Protein AF-A0A7V0U1D7-F1 (afdb_monomer_lite)

Structure (mmCIF, N/CA/C/O backbone):
data_AF-A0A7V0U1D7-F1
#
_entry.id   AF-A0A7V0U1D7-F1
#
loop_
_atom_site.group_PDB
_atom_site.id
_atom_site.type_symbol
_atom_site.label_atom_id
_atom_site.label_alt_id
_atom_site.label_comp_id
_atom_site.label_asym_id
_atom_site.label_entity_id
_atom_site.label_seq_id
_atom_site.pdbx_PDB_ins_code
_atom_site.Cartn_x
_atom_site.Cartn_y
_atom_site.Cartn_z
_atom_site.occupancy
_atom_site.B_iso_or_equiv
_atom_site.auth_seq_id
_atom_site.auth_comp_id
_atom_site.auth_asym_id
_atom_site.auth_atom_id
_atom_site.pdbx_PDB_model_num
ATOM 1 N N . SER A 1 1 ? 16.758 -26.543 -5.960 1.00 43.03 1 SER A N 1
ATOM 2 C CA . SER A 1 1 ? 15.702 -25.548 -5.687 1.00 43.03 1 SER A CA 1
ATOM 3 C C . SER A 1 1 ? 16.330 -24.186 -5.452 1.00 43.03 1 SER A C 1
ATOM 5 O O . SER A 1 1 ? 16.942 -23.992 -4.414 1.00 43.03 1 SER A O 1
ATOM 7 N N . LYS A 1 2 ? 16.278 -23.259 -6.418 1.00 46.38 2 LYS A N 1
ATOM 8 C CA . LYS A 1 2 ? 16.862 -21.916 -6.247 1.00 46.38 2 LYS A CA 1
ATOM 9 C C . LYS A 1 2 ? 15.812 -21.000 -5.613 1.00 46.38 2 LYS A C 1
ATOM 11 O O . LYS A 1 2 ? 15.159 -20.220 -6.292 1.00 46.38 2 LYS A O 1
ATOM 16 N N . VAL A 1 3 ? 15.582 -21.183 -4.317 1.00 53.50 3 VAL A N 1
ATOM 17 C CA . VAL A 1 3 ? 14.797 -20.245 -3.507 1.00 53.50 3 VAL A CA 1
ATOM 18 C C . VAL A 1 3 ? 15.775 -19.194 -2.997 1.00 53.50 3 VAL A C 1
ATOM 20 O O . VAL A 1 3 ? 16.660 -19.526 -2.218 1.00 53.50 3 VAL A O 1
ATOM 23 N N . GLY A 1 4 ? 15.656 -17.955 -3.479 1.00 55.41 4 GLY A N 1
ATOM 24 C CA . GLY A 1 4 ? 16.459 -16.837 -2.970 1.00 55.41 4 GLY A CA 1
ATOM 25 C C . GLY A 1 4 ? 16.915 -15.829 -4.022 1.00 55.41 4 GLY A C 1
ATOM 26 O O . GLY A 1 4 ? 18.087 -15.472 -4.047 1.00 55.41 4 GLY A O 1
ATOM 27 N N . GLY A 1 5 ? 16.022 -15.371 -4.903 1.00 61.75 5 GLY A N 1
ATOM 28 C CA . GLY A 1 5 ? 16.271 -14.105 -5.597 1.00 61.75 5 GLY A CA 1
ATOM 29 C C . GLY A 1 5 ? 16.105 -12.960 -4.598 1.00 61.75 5 GLY A C 1
ATOM 30 O O . GLY A 1 5 ? 15.133 -12.968 -3.841 1.00 61.75 5 GLY A O 1
ATOM 31 N N . ALA A 1 6 ? 17.041 -12.009 -4.568 1.00 73.31 6 ALA A N 1
ATOM 32 C CA . ALA A 1 6 ? 16.886 -10.792 -3.780 1.00 73.31 6 ALA A CA 1
ATOM 33 C C . ALA A 1 6 ? 15.546 -10.130 -4.144 1.00 73.31 6 ALA A C 1
ATOM 35 O O . ALA A 1 6 ? 15.253 -9.913 -5.322 1.00 73.31 6 ALA A O 1
ATOM 36 N N . ILE A 1 7 ? 14.700 -9.869 -3.143 1.00 79.25 7 ILE A N 1
ATOM 37 C CA . ILE A 1 7 ? 13.484 -9.091 -3.367 1.00 79.25 7 ILE A CA 1
ATOM 38 C C . ILE A 1 7 ? 13.925 -7.643 -3.536 1.00 79.25 7 ILE A C 1
ATOM 40 O O . ILE A 1 7 ? 14.232 -6.947 -2.568 1.00 79.25 7 ILE A O 1
ATOM 44 N N . GLU A 1 8 ? 13.979 -7.218 -4.792 1.00 86.50 8 GLU A N 1
ATOM 45 C CA . GLU A 1 8 ? 14.279 -5.844 -5.163 1.00 86.50 8 GLU A CA 1
ATOM 46 C C . GLU A 1 8 ? 13.193 -4.891 -4.649 1.00 86.50 8 GLU A C 1
ATOM 48 O O . GLU A 1 8 ? 12.036 -5.266 -4.421 1.00 86.50 8 GLU A O 1
ATOM 53 N N . LYS A 1 9 ? 13.547 -3.609 -4.504 1.00 90.38 9 LYS A N 1
ATOM 54 C CA . LYS A 1 9 ? 12.571 -2.566 -4.167 1.00 90.38 9 LYS A CA 1
ATOM 55 C C . LYS A 1 9 ? 11.443 -2.575 -5.196 1.00 90.38 9 LYS A C 1
ATOM 57 O O . LYS A 1 9 ? 11.699 -2.550 -6.397 1.00 90.38 9 LYS A O 1
ATOM 62 N N . CYS A 1 10 ? 10.194 -2.498 -4.738 1.00 89.94 10 CYS A N 1
ATOM 63 C CA . CYS A 1 10 ? 9.017 -2.526 -5.615 1.00 89.94 10 CYS A CA 1
ATOM 64 C C . CYS A 1 10 ? 9.107 -1.486 -6.747 1.00 89.94 10 CYS A C 1
ATOM 66 O O . CYS A 1 10 ? 8.720 -1.759 -7.882 1.00 89.94 10 CYS A O 1
ATOM 68 N N . SER A 1 11 ? 9.657 -0.306 -6.445 1.00 89.00 11 SER A N 1
ATOM 69 C CA . SER A 1 11 ? 9.841 0.805 -7.383 1.00 89.00 11 SER A CA 1
ATOM 70 C C . SER A 1 11 ? 10.869 0.551 -8.489 1.00 89.00 11 SER A C 1
ATOM 72 O O . SER A 1 11 ? 10.860 1.282 -9.477 1.00 89.00 11 SER A O 1
ATOM 74 N N . ALA A 1 12 ? 11.719 -0.476 -8.373 1.00 91.31 12 ALA A N 1
ATOM 75 C CA . ALA A 1 12 ? 12.638 -0.868 -9.441 1.00 91.31 12 ALA A CA 1
ATOM 76 C C . ALA A 1 12 ? 11.872 -1.306 -10.703 1.00 91.31 12 ALA A C 1
ATOM 78 O O . ALA A 1 12 ? 12.273 -0.994 -11.823 1.00 91.31 12 ALA A O 1
ATOM 79 N N . CYS A 1 13 ? 10.723 -1.963 -10.509 1.00 90.31 13 CYS A N 1
ATOM 80 C CA . CYS A 1 13 ? 9.864 -2.465 -11.582 1.00 90.31 13 CYS A CA 1
ATOM 81 C C . CYS A 1 13 ? 8.549 -1.680 -11.715 1.00 90.31 13 CYS A C 1
ATOM 83 O O . CYS A 1 13 ? 8.071 -1.469 -12.827 1.00 90.31 13 CYS A O 1
ATOM 85 N N . HIS A 1 14 ? 7.961 -1.241 -10.599 1.00 92.94 14 HIS A N 1
ATOM 86 C CA . HIS A 1 14 ? 6.710 -0.482 -10.559 1.00 92.94 14 HIS A CA 1
ATOM 87 C C . HIS A 1 14 ? 7.013 1.014 -10.485 1.00 92.94 14 HIS A C 1
ATOM 89 O O . HIS A 1 14 ? 6.992 1.608 -9.408 1.00 92.94 14 HIS A O 1
ATOM 95 N N . LYS A 1 15 ? 7.346 1.617 -11.628 1.00 92.88 15 LYS A N 1
ATOM 96 C CA . LYS A 1 15 ? 7.701 3.042 -11.738 1.00 92.88 15 LYS A CA 1
ATOM 97 C C . LYS A 1 15 ? 6.479 3.953 -11.564 1.00 92.88 15 LYS A C 1
ATOM 99 O O . LYS A 1 15 ? 5.362 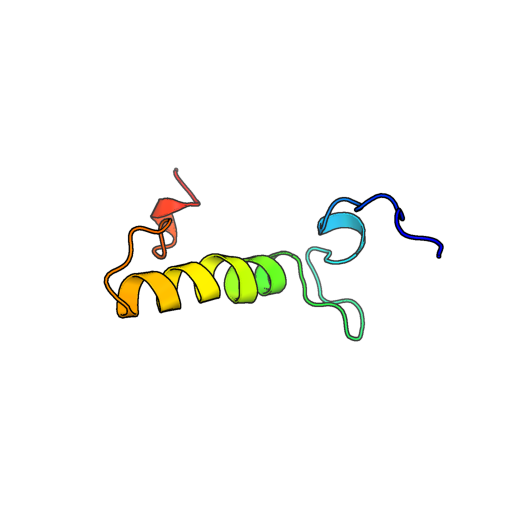3.477 -11.385 1.00 92.88 15 LYS A O 1
ATOM 104 N N . ALA A 1 16 ? 6.682 5.272 -11.578 1.00 91.12 16 ALA A N 1
ATOM 105 C CA . ALA A 1 16 ? 5.587 6.242 -11.444 1.00 91.12 16 ALA A CA 1
ATOM 106 C C . ALA A 1 16 ? 4.502 6.047 -12.517 1.00 91.12 16 ALA A C 1
ATOM 108 O O . ALA A 1 16 ? 3.308 6.103 -12.221 1.00 91.12 16 ALA A O 1
ATOM 109 N N . GLU A 1 17 ? 4.932 5.739 -13.736 1.00 91.38 17 GLU A N 1
ATOM 110 C CA . GLU A 1 17 ? 4.070 5.376 -14.853 1.00 91.38 17 GLU A CA 1
ATOM 111 C C . GLU A 1 17 ? 4.055 3.859 -15.060 1.00 91.38 17 GLU A C 1
ATOM 113 O O . GLU A 1 17 ? 4.920 3.128 -14.568 1.00 91.38 17 GLU A O 1
ATOM 118 N N . LYS A 1 18 ? 3.029 3.373 -15.762 1.00 86.75 18 LYS A N 1
ATOM 119 C CA . LYS A 1 18 ? 2.921 1.954 -16.110 1.00 86.75 18 LYS A CA 1
ATOM 120 C C . LYS A 1 18 ? 3.959 1.596 -17.164 1.00 86.75 18 LYS A C 1
ATOM 122 O O . LYS A 1 18 ? 4.185 2.358 -18.095 1.00 86.75 18 LYS A O 1
ATOM 127 N N . ASP A 1 19 ? 4.514 0.399 -17.038 1.00 88.88 19 ASP A N 1
ATOM 128 C CA . ASP A 1 19 ? 5.470 -0.154 -17.994 1.00 88.88 19 ASP A CA 1
ATOM 129 C C . ASP A 1 19 ? 4.957 -1.511 -18.483 1.00 88.88 19 ASP A C 1
ATOM 131 O O . ASP A 1 19 ? 5.064 -2.538 -17.802 1.00 88.88 19 ASP A O 1
ATOM 135 N N . GLY A 1 20 ? 4.302 -1.502 -19.645 1.00 88.56 20 GLY A N 1
ATOM 136 C CA . GLY A 1 20 ? 3.639 -2.677 -20.205 1.00 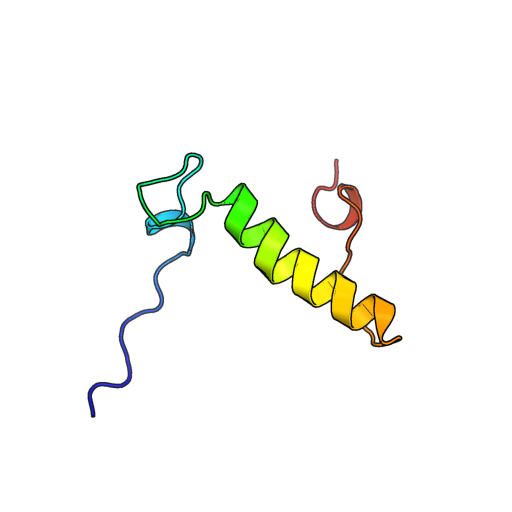88.56 20 GLY A CA 1
ATOM 137 C C . GLY A 1 20 ? 2.632 -3.294 -19.229 1.00 88.56 20 GLY A C 1
ATOM 138 O O . GLY A 1 20 ? 1.653 -2.665 -18.830 1.00 88.56 20 GLY A O 1
ATOM 139 N N . LYS A 1 21 ? 2.874 -4.548 -18.832 1.00 88.62 21 LYS A N 1
ATOM 140 C CA . LYS A 1 21 ? 2.013 -5.285 -17.888 1.00 88.62 21 LYS A CA 1
ATOM 141 C C . LYS A 1 21 ? 2.274 -4.933 -16.416 1.00 88.62 21 LYS A C 1
ATOM 143 O O . LYS A 1 21 ? 1.540 -5.394 -15.543 1.00 88.62 21 LYS A O 1
ATOM 148 N N . LYS A 1 22 ? 3.309 -4.142 -16.113 1.00 90.94 22 LYS A N 1
ATOM 149 C CA . LYS A 1 22 ? 3.660 -3.757 -14.742 1.00 90.94 22 LYS A CA 1
ATOM 150 C C . LYS A 1 22 ? 2.791 -2.581 -14.308 1.00 90.94 22 LYS A C 1
ATOM 152 O O . LYS A 1 22 ? 2.717 -1.554 -14.982 1.00 90.94 22 LYS A O 1
ATOM 157 N N . LEU A 1 23 ? 2.140 -2.725 -13.155 1.00 93.12 23 LEU A N 1
ATOM 158 C CA . LEU A 1 23 ? 1.412 -1.623 -12.526 1.00 93.12 23 LEU A CA 1
ATOM 159 C C . LEU A 1 23 ? 2.371 -0.476 -12.189 1.00 93.12 23 LEU A C 1
ATOM 161 O O . LEU A 1 23 ? 3.538 -0.721 -11.885 1.00 93.12 23 LEU A O 1
ATOM 165 N N . SER A 1 24 ? 1.873 0.757 -12.175 1.00 95.44 24 SER A N 1
ATOM 166 C CA . SER A 1 24 ? 2.628 1.862 -11.589 1.00 95.44 24 SER A CA 1
ATOM 167 C C . SER A 1 24 ? 2.790 1.659 -10.080 1.00 95.44 24 SER A C 1
ATOM 169 O O . SER A 1 24 ? 2.006 0.935 -9.462 1.00 95.44 24 SER A O 1
ATOM 171 N N . SER A 1 25 ? 3.758 2.331 -9.460 1.00 94.25 25 SER A N 1
ATOM 172 C CA . SER A 1 25 ? 3.958 2.352 -8.004 1.00 94.25 25 SER A CA 1
ATOM 173 C C . SER A 1 25 ? 2.669 2.708 -7.267 1.00 94.25 25 SER A C 1
ATOM 175 O O . SER A 1 25 ? 2.284 2.033 -6.309 1.00 94.25 25 SER A O 1
ATOM 177 N N . LYS A 1 26 ? 1.966 3.736 -7.759 1.00 94.25 26 LYS A N 1
ATOM 178 C CA . LYS A 1 26 ? 0.683 4.184 -7.220 1.00 94.25 26 LYS A CA 1
ATOM 179 C C . LYS A 1 26 ? -0.363 3.075 -7.289 1.00 94.25 26 LYS A C 1
ATOM 181 O O . LYS A 1 26 ? -1.010 2.802 -6.280 1.00 94.25 26 LYS A O 1
ATOM 186 N N . ASP A 1 27 ? -0.545 2.441 -8.445 1.00 95.44 27 ASP A N 1
ATOM 187 C CA . ASP A 1 27 ? -1.561 1.397 -8.602 1.00 95.44 27 ASP A CA 1
ATOM 188 C C . ASP A 1 27 ? -1.201 0.140 -7.813 1.00 95.44 27 ASP A C 1
ATOM 190 O O . ASP A 1 27 ? -2.075 -0.441 -7.174 1.00 95.44 27 ASP A O 1
ATOM 194 N N . ALA A 1 28 ? 0.073 -0.258 -7.815 1.00 94.81 28 ALA A N 1
ATOM 195 C CA . ALA A 1 28 ? 0.559 -1.398 -7.054 1.00 94.81 28 ALA A CA 1
ATOM 196 C C . ALA A 1 28 ? 0.218 -1.225 -5.568 1.00 94.81 28 ALA A C 1
ATOM 198 O O . ALA A 1 28 ? -0.509 -2.047 -5.021 1.00 94.81 28 ALA A O 1
ATOM 199 N N . ALA A 1 29 ? 0.621 -0.112 -4.946 1.00 95.19 29 ALA A N 1
ATOM 200 C CA . ALA A 1 29 ? 0.382 0.131 -3.523 1.00 95.19 29 ALA A CA 1
ATOM 201 C C . ALA A 1 29 ? -1.113 0.258 -3.163 1.00 95.19 29 ALA A C 1
ATOM 203 O O . ALA A 1 29 ? -1.565 -0.279 -2.148 1.00 95.19 29 ALA A O 1
ATOM 204 N N . HIS A 1 30 ? -1.915 0.947 -3.982 1.00 95.62 30 HIS A N 1
ATOM 205 C CA . HIS A 1 30 ? -3.336 1.144 -3.675 1.00 95.62 30 HIS A CA 1
ATOM 206 C 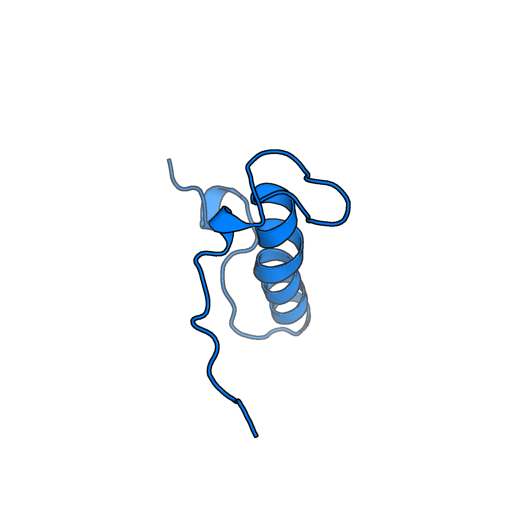C . HIS A 1 30 ? -4.202 -0.087 -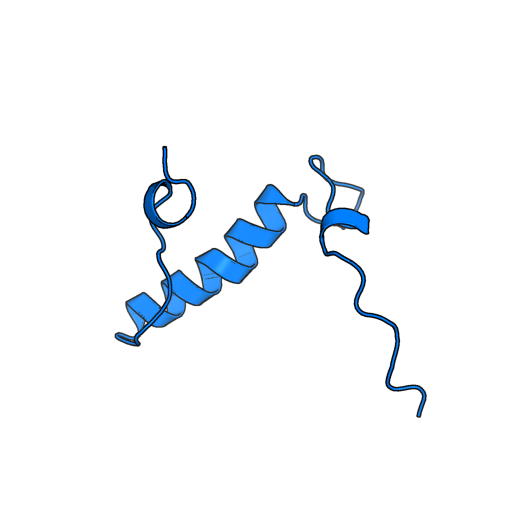3.964 1.00 95.62 30 HIS A C 1
ATOM 208 O O . HIS A 1 30 ? -5.260 -0.236 -3.348 1.00 95.62 30 HIS A O 1
ATOM 214 N N . LYS A 1 31 ? -3.782 -0.973 -4.874 1.00 95.19 31 LYS A N 1
ATOM 215 C CA . LYS A 1 31 ? -4.500 -2.223 -5.148 1.00 95.19 31 LYS A CA 1
ATOM 216 C C . LYS A 1 31 ? -4.116 -3.330 -4.177 1.00 95.19 31 LYS A C 1
ATOM 218 O O . LYS A 1 31 ? -5.002 -4.053 -3.736 1.00 95.19 31 LYS A O 1
ATOM 223 N N . THR A 1 32 ? -2.840 -3.451 -3.810 1.00 94.31 32 THR A N 1
ATOM 224 C CA . THR A 1 32 ? -2.390 -4.520 -2.908 1.00 94.31 32 THR A CA 1
ATOM 225 C C . THR A 1 32 ? -2.512 -4.101 -1.448 1.00 94.31 32 THR A C 1
ATOM 227 O O . THR A 1 32 ? -3.329 -4.666 -0.725 1.00 94.31 32 THR A O 1
ATOM 230 N N . CYS A 1 33 ? -1.780 -3.072 -1.013 1.00 96.00 33 CYS A N 1
ATOM 231 C CA . CYS A 1 33 ? -1.714 -2.675 0.394 1.00 96.00 33 CYS A CA 1
ATOM 232 C C . CYS A 1 33 ? -3.068 -2.148 0.880 1.00 96.00 33 CYS A C 1
ATOM 234 O O . CYS A 1 33 ? -3.670 -2.700 1.800 1.00 96.00 33 CYS A O 1
ATOM 236 N N . ARG A 1 34 ? -3.602 -1.112 0.215 1.00 97.31 34 ARG A N 1
ATOM 237 C CA . ARG A 1 34 ? -4.907 -0.541 0.590 1.00 97.31 34 ARG A CA 1
ATOM 238 C C . ARG A 1 34 ? -6.058 -1.522 0.342 1.00 97.31 34 ARG A C 1
ATOM 240 O O . ARG A 1 34 ? -7.014 -1.509 1.112 1.00 97.31 34 ARG A O 1
ATOM 247 N N . GLY A 1 35 ? -5.971 -2.367 -0.687 1.00 97.19 35 GLY A N 1
ATOM 248 C CA . GLY A 1 35 ? -6.968 -3.408 -0.959 1.00 97.19 35 GLY A CA 1
ATOM 249 C C . GLY A 1 35 ? -7.038 -4.449 0.158 1.00 97.19 35 GLY A C 1
ATOM 250 O O . GLY A 1 35 ? -8.110 -4.686 0.707 1.00 97.19 35 GLY A O 1
ATOM 251 N N . CYS A 1 36 ? -5.888 -4.991 0.569 1.00 98.06 36 CYS A N 1
ATOM 252 C CA . CYS A 1 36 ? -5.797 -5.901 1.709 1.00 98.06 36 CYS A CA 1
ATOM 253 C C . CYS A 1 36 ? -6.324 -5.241 2.988 1.00 98.06 36 CYS A C 1
ATOM 255 O O . CYS A 1 36 ? -7.176 -5.808 3.673 1.00 98.06 36 CYS A O 1
ATOM 257 N N . HIS A 1 37 ? -5.907 -4.000 3.268 1.00 97.75 37 HIS A N 1
ATOM 258 C CA . HIS A 1 37 ? -6.394 -3.285 4.443 1.00 97.75 37 HIS A CA 1
ATOM 259 C C . HIS A 1 37 ? -7.909 -3.084 4.423 1.00 97.75 37 HIS A C 1
ATOM 261 O O . HIS A 1 37 ? -8.551 -3.248 5.456 1.00 97.75 37 HIS A O 1
ATOM 267 N N . LYS A 1 38 ? -8.486 -2.764 3.258 1.00 97.75 38 LYS A N 1
ATOM 268 C CA . LYS A 1 38 ? -9.935 -2.638 3.095 1.00 97.75 38 LYS A CA 1
ATOM 269 C C . LYS A 1 38 ? -10.632 -3.962 3.404 1.00 97.75 38 LYS A C 1
ATOM 271 O O . LYS A 1 38 ? -11.495 -3.980 4.270 1.00 97.75 38 LYS A O 1
ATOM 276 N N . ASN A 1 39 ? -10.193 -5.060 2.796 1.00 98.00 39 ASN A N 1
ATOM 277 C CA . ASN A 1 39 ? -10.795 -6.377 3.018 1.00 98.00 39 ASN A CA 1
ATOM 278 C C . ASN A 1 39 ? -10.720 -6.803 4.492 1.00 98.00 39 ASN A C 1
ATOM 280 O O . ASN A 1 39 ? -11.685 -7.318 5.046 1.00 98.00 39 ASN A O 1
ATOM 284 N N . MET A 1 40 ? -9.584 -6.560 5.152 1.00 98.25 40 MET A N 1
ATOM 285 C CA . MET A 1 40 ? -9.430 -6.850 6.578 1.00 98.25 40 MET A CA 1
ATOM 286 C C . MET A 1 40 ? -10.340 -5.980 7.448 1.00 98.25 40 MET A C 1
ATOM 288 O O . MET A 1 40 ? -10.910 -6.485 8.413 1.00 98.25 40 MET A O 1
ATOM 292 N N . LYS A 1 41 ? -10.490 -4.694 7.104 1.00 97.00 41 LYS A N 1
ATOM 293 C CA . LYS A 1 41 ? -11.393 -3.772 7.799 1.00 97.00 41 LYS A CA 1
ATOM 294 C C . LYS A 1 41 ? -12.844 -4.233 7.664 1.00 97.00 41 LYS A C 1
ATOM 296 O O . LYS A 1 41 ? -13.550 -4.278 8.665 1.00 97.00 41 LYS A O 1
ATOM 301 N N . ASP A 1 42 ? -13.256 -4.607 6.454 1.00 97.12 42 ASP A N 1
ATOM 302 C CA . ASP A 1 42 ? -14.603 -5.105 6.162 1.00 97.12 42 ASP A CA 1
ATOM 303 C C . ASP A 1 42 ? -14.878 -6.429 6.907 1.00 97.12 42 ASP A C 1
ATOM 305 O O . ASP A 1 42 ? -15.995 -6.677 7.349 1.00 97.12 42 ASP A O 1
ATOM 309 N N . ALA A 1 43 ? -13.839 -7.237 7.148 1.00 97.88 43 ALA A N 1
ATOM 310 C CA . ALA A 1 43 ? -13.891 -8.443 7.978 1.00 97.88 43 ALA A CA 1
ATOM 311 C C . ALA A 1 43 ? -13.780 -8.184 9.500 1.00 97.88 43 ALA A C 1
ATOM 313 O O . ALA A 1 43 ? -13.586 -9.131 10.265 1.00 97.88 43 ALA A O 1
ATOM 314 N N . GLY A 1 44 ? -13.821 -6.925 9.954 1.00 97.38 44 GLY A N 1
ATOM 315 C CA . GLY A 1 44 ? -13.723 -6.557 11.373 1.00 97.38 44 GLY A CA 1
ATOM 316 C C . GLY A 1 44 ? -12.358 -6.831 12.018 1.00 97.38 44 GLY A C 1
ATOM 317 O O . GLY A 1 44 ? -12.247 -6.875 13.242 1.00 97.38 44 GLY A O 1
ATOM 318 N N . LYS A 1 45 ? -11.302 -7.042 11.223 1.00 97.88 45 LYS A N 1
ATOM 319 C CA . LYS A 1 45 ? -9.953 -7.339 11.722 1.00 97.88 45 LYS A CA 1
ATOM 320 C C . LYS A 1 45 ? -9.150 -6.058 11.925 1.00 97.88 45 LYS A C 1
ATOM 322 O O . LYS A 1 45 ? -9.271 -5.092 11.171 1.00 97.88 45 LYS A O 1
ATOM 327 N N . LYS A 1 46 ? -8.244 -6.084 12.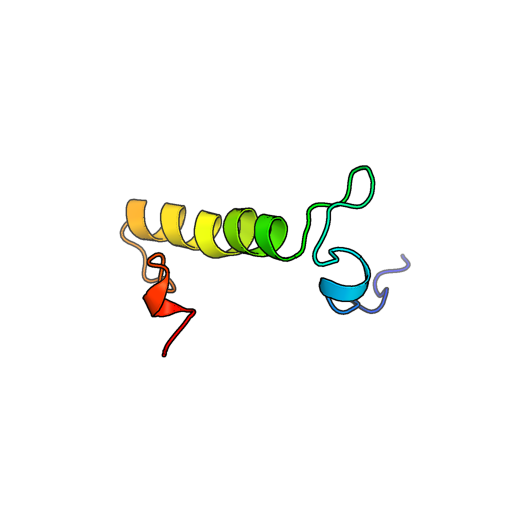908 1.00 97.38 46 LYS A N 1
ATOM 328 C CA . LYS A 1 46 ? -7.234 -5.032 13.077 1.00 97.38 46 LYS A CA 1
ATOM 329 C C . LYS A 1 46 ? -6.345 -4.979 11.835 1.00 97.38 46 LYS A C 1
ATOM 331 O O . LYS A 1 46 ? -5.829 -6.001 11.393 1.00 97.38 46 LYS A O 1
ATOM 336 N N . THR A 1 47 ? -6.180 -3.787 11.277 1.00 97.62 47 THR A N 1
ATOM 337 C CA . THR A 1 47 ? -5.482 -3.561 10.009 1.00 97.62 47 THR A CA 1
ATOM 338 C C . THR A 1 47 ? -4.945 -2.131 9.934 1.00 97.62 47 THR A C 1
ATOM 340 O O . THR A 1 47 ? -5.242 -1.309 10.806 1.00 97.62 47 THR A O 1
ATOM 343 N N . GLY A 1 48 ? -4.135 -1.834 8.918 1.00 95.12 48 GLY A N 1
ATOM 344 C CA . GLY A 1 48 ? -3.633 -0.489 8.666 1.00 95.12 48 GLY A CA 1
ATOM 345 C C . GLY A 1 48 ? -4.696 0.461 8.092 1.00 95.12 48 GLY A C 1
ATOM 346 O O . GLY A 1 48 ? -5.813 0.056 7.754 1.00 95.12 48 GLY A O 1
ATOM 347 N N . PRO A 1 49 ? -4.366 1.754 7.956 1.00 96.00 49 PRO A N 1
ATOM 348 C CA . PRO A 1 49 ? -5.301 2.746 7.448 1.00 96.00 49 PRO A CA 1
ATOM 349 C C . PRO A 1 49 ? -5.683 2.487 5.983 1.00 96.00 49 PRO A C 1
ATOM 351 O O . PRO A 1 49 ? -4.895 2.004 5.169 1.00 96.00 49 PRO A O 1
ATOM 354 N N . THR A 1 50 ? -6.918 2.858 5.654 1.00 96.06 50 THR A N 1
ATOM 355 C CA . THR A 1 50 ? -7.474 2.922 4.295 1.00 96.06 50 THR A CA 1
ATOM 356 C C . THR A 1 50 ? -7.757 4.340 3.756 1.00 96.06 50 THR A C 1
ATOM 358 O O . THR A 1 50 ? -7.819 4.461 2.524 1.00 96.06 50 THR A O 1
ATOM 361 N N . PRO A 1 51 ? -7.939 5.410 4.576 1.00 95.12 51 PRO A N 1
ATOM 362 C CA . PRO A 1 51 ? -8.107 6.765 4.048 1.00 95.12 51 PRO A CA 1
ATOM 363 C C . PRO A 1 51 ? -6.769 7.354 3.587 1.00 95.12 51 PRO A C 1
ATOM 365 O O . PRO A 1 51 ? -5.720 7.027 4.141 1.00 95.12 51 PRO A O 1
ATOM 368 N N . CYS A 1 52 ? -6.808 8.262 2.606 1.00 95.62 52 CYS A N 1
ATOM 369 C CA . CYS A 1 52 ? -5.610 8.856 1.998 1.00 95.62 52 CYS A CA 1
ATOM 370 C C . CYS A 1 52 ? -4.673 9.483 3.039 1.00 95.62 52 CYS A C 1
ATOM 372 O O . CYS A 1 52 ? -3.476 9.214 3.033 1.00 95.62 52 CYS A O 1
ATOM 374 N N . THR A 1 53 ? -5.231 10.247 3.980 1.00 95.56 53 THR A N 1
ATOM 375 C CA . THR A 1 53 ? -4.491 10.931 5.052 1.00 95.56 53 THR A CA 1
ATOM 376 C C . THR A 1 53 ? -3.963 9.993 6.136 1.00 95.56 53 THR A C 1
ATOM 378 O O . THR A 1 53 ? -3.125 10.391 6.940 1.00 95.56 53 THR A O 1
ATOM 381 N N . GLY A 1 54 ? -4.424 8.739 6.165 1.00 93.56 54 GLY A N 1
ATOM 382 C CA . GLY A 1 54 ? -3.925 7.739 7.105 1.00 93.56 54 GLY A CA 1
ATOM 383 C C . GLY A 1 54 ? -2.518 7.251 6.757 1.00 93.56 54 GLY A C 1
ATOM 384 O O . GLY A 1 54 ? -1.757 6.910 7.659 1.00 93.56 54 GLY A O 1
ATOM 385 N N . CYS A 1 55 ? -2.160 7.265 5.468 1.00 94.69 55 CYS A N 1
ATOM 386 C CA . CYS A 1 55 ? -0.807 6.966 4.989 1.00 94.69 55 CYS A CA 1
ATOM 387 C C . CYS A 1 55 ? -0.052 8.239 4.577 1.00 94.69 55 CYS A C 1
ATOM 389 O O . CYS A 1 55 ? 1.123 8.388 4.897 1.00 94.69 55 CYS A O 1
ATOM 391 N N . HIS A 1 56 ? -0.725 9.161 3.881 1.00 93.31 56 HIS A N 1
ATOM 392 C CA . HIS A 1 56 ? -0.159 10.422 3.402 1.00 93.31 56 HIS A CA 1
ATOM 393 C C . HIS A 1 56 ? -0.481 11.541 4.389 1.00 93.31 56 HIS A C 1
ATOM 395 O O . HIS A 1 56 ? -1.407 12.329 4.186 1.00 93.31 56 HIS A O 1
ATOM 401 N N . LYS A 1 57 ? 0.260 11.562 5.497 1.0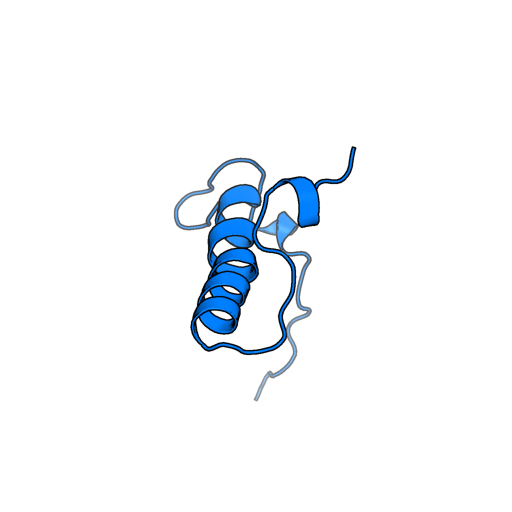0 90.94 57 LYS A N 1
ATOM 402 C CA . LYS A 1 57 ? 0.201 12.672 6.451 1.00 90.94 57 LYS A CA 1
ATOM 403 C C . LYS A 1 57 ? 0.719 13.954 5.780 1.00 90.94 57 LYS A C 1
ATOM 405 O O . LYS A 1 57 ? 1.542 13.868 4.870 1.00 90.94 57 LYS A O 1
ATOM 410 N N . LYS A 1 58 ? 0.175 15.100 6.198 1.00 82.12 58 LYS A N 1
ATOM 411 C CA . LYS A 1 58 ? 0.676 16.424 5.801 1.00 82.12 58 LYS A CA 1
ATOM 412 C C . LYS A 1 58 ? 2.074 16.658 6.353 1.00 82.12 58 LYS A C 1
ATOM 414 O O . LYS A 1 58 ? 2.336 16.139 7.462 1.00 82.12 58 LYS A O 1
#

Foldseek 3Di:
DPDDDPPDDLCVQQPCDDDVPHHHPVCVCCCPQLVVQVVCVVVVHDHQDNDPCSPVPD

Sequence (58 aa):
SKVGGAIEKCSACHKAEKDGKKLSSKDAAHKTCRGCHKNMKDAGKKTGPTPCTGCHKK

pLDDT: mean 89.66, std 12.63, range [43.03, 98.25]

Secondary structure (DSSP, 8-state):
---------HHHHS-SS-BTTBPPHHHHHHHHHHHHHHHHHHTT------SHHHHS--

Radius of gyration: 14.39 Å; chains: 1; bounding box: 32×42×33 Å